Protein AF-A0A950V8P4-F1 (afdb_monomer)

pLDDT: mean 77.54, std 19.98, range [21.66, 96.75]

Foldseek 3Di:
DKKKKFWFPDPPPPPQDDDVVVVCVVVCVQVWDDDDDRGIIIRNRCPDVVVSVVVSCVPRPDDTLMAMDHVVQVVVCVVVVLVDPDDDDPQKDKDKFFWNDFDPDDDPDFDFVPPDDPGAWTFHDDDGGITITMGGNDPCNQVCQVPVLCPVDPNRGRTRDDPDDDPDDD

Nearest PDB structures (foldseek):
  3k65-assembly1_B  TM=2.950E-01  e=4.996E+00  Homo sapiens
  9fgr-assembly1_E  TM=1.888E-01  e=3.294E+00  Homo sapiens
  6gsk-assembly2_59  TM=2.252E-01  e=6.728E+00  Thermus thermophilus HB8

Mean predicted aligned error: 8.81 Å

Solvent-accessible surface area (backbone atoms only — not comparable to full-atom values): 9889 Å² total; per-residue (Å²): 120,36,38,34,37,40,38,39,65,37,61,46,95,86,38,67,71,72,62,61,68,58,54,24,60,78,40,46,90,26,50,38,42,68,55,78,80,53,45,36,34,42,22,56,46,45,80,55,63,68,61,45,54,52,52,52,55,71,71,43,97,57,97,62,56,64,27,70,50,52,46,65,57,56,52,50,48,60,75,65,41,88,78,63,88,68,82,69,57,95,53,48,43,77,42,56,41,41,29,49,42,76,56,90,71,78,75,79,67,64,43,50,40,55,74,69,91,82,41,30,38,33,41,60,49,72,54,92,43,39,35,33,30,40,32,39,79,48,85,68,28,58,56,48,59,69,44,58,42,59,73,83,39,65,86,78,47,43,47,56,51,49,95,73,51,73,82,73,79,127

Radius of gyration: 16.48 Å; Cα contacts (8 Å, |Δi|>4): 281; chains: 1; bounding box: 41×36×41 Å

Secondary structure (DSSP, 8-state):
-PEEEEEET-SBTTBS---HHHHHHHTGGG-EEEETTTTEEEES---SHHHHHHHHHHHSSS--EEEEEEHHHHHHHHHH-TT-SSPPPTTEEEEEEEBSS--SS---S-EEESSSTT-SEEEEEEETTEEEEEEE--TTHHHHHHHTTTSSS-TT--B---S-------

Sequence (170 aa):
MALIVFLRGINVGGHRTFRPSILARDLAVYDLVNVGAAGTLVVRAPGSRTKFLAELRRKLPFEAKIACCDGRDLIRLEMENPFGREPLQPDVVRFVSILARASQNKPSLPIAIPAGEKWFVRVIGSKDRLVFGVYRRHMRTIGYLGDSINSSVPRQQRAVGAPFFQLYRY

Structure (mmCIF, N/CA/C/O backbone):
data_AF-A0A950V8P4-F1
#
_entry.id   AF-A0A950V8P4-F1
#
loop_
_atom_site.group_PDB
_atom_site.id
_atom_site.type_symbol
_atom_site.label_atom_id
_atom_site.label_alt_id
_atom_site.label_comp_id
_atom_site.label_asym_id
_atom_site.label_entity_id
_atom_site.label_seq_id
_atom_site.pdbx_PDB_ins_code
_atom_site.Cartn_x
_atom_site.Cartn_y
_atom_site.Cartn_z
_atom_site.occupancy
_atom_site.B_iso_or_equiv
_atom_site.auth_seq_id
_atom_site.auth_comp_id
_atom_site.auth_asym_id
_atom_site.auth_atom_id
_atom_site.pdbx_PDB_model_num
ATOM 1 N N . MET A 1 1 ? 1.477 4.107 -17.332 1.00 83.25 1 MET A N 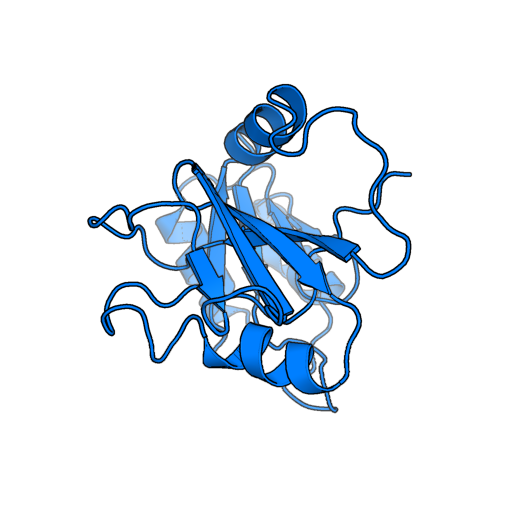1
ATOM 2 C CA . MET A 1 1 ? 0.730 4.360 -16.077 1.00 83.25 1 MET A CA 1
ATOM 3 C C . MET A 1 1 ? 1.647 4.005 -14.919 1.00 83.25 1 MET A C 1
ATOM 5 O O . MET A 1 1 ? 2.272 2.953 -14.997 1.00 83.25 1 MET A O 1
ATOM 9 N N . ALA A 1 2 ? 1.775 4.863 -13.905 1.00 94.06 2 ALA A N 1
ATOM 10 C CA . ALA A 1 2 ? 2.662 4.582 -12.776 1.00 94.06 2 ALA A CA 1
ATOM 11 C C . ALA A 1 2 ? 2.115 3.435 -11.910 1.00 94.06 2 ALA A C 1
ATOM 13 O O . ALA A 1 2 ? 0.912 3.381 -11.640 1.00 94.06 2 ALA A O 1
ATOM 14 N N . LEU A 1 3 ? 3.000 2.546 -11.461 1.00 95.50 3 LEU A N 1
ATOM 15 C CA . LEU A 1 3 ? 2.693 1.489 -10.499 1.00 95.50 3 LEU A CA 1
ATOM 16 C C . LEU A 1 3 ? 3.104 1.959 -9.103 1.00 95.50 3 LEU A C 1
ATOM 18 O O . LEU A 1 3 ? 4.234 2.402 -8.906 1.00 95.50 3 LEU A O 1
ATOM 22 N N . ILE A 1 4 ? 2.208 1.833 -8.130 1.00 93.94 4 ILE A N 1
ATOM 23 C CA . ILE A 1 4 ? 2.495 2.162 -6.733 1.00 93.94 4 ILE A CA 1
ATOM 24 C C . ILE A 1 4 ? 2.786 0.873 -5.986 1.00 93.94 4 ILE A C 1
ATOM 26 O O . ILE A 1 4 ? 2.003 -0.075 -6.053 1.00 93.94 4 ILE A O 1
ATOM 30 N N . VAL A 1 5 ? 3.912 0.829 -5.285 1.00 92.69 5 VAL A N 1
ATOM 31 C CA . VAL A 1 5 ? 4.403 -0.350 -4.577 1.00 92.69 5 VAL A CA 1
ATOM 32 C C . VAL A 1 5 ? 4.516 -0.044 -3.096 1.00 92.69 5 VAL A C 1
ATOM 34 O O . VAL A 1 5 ? 5.057 0.981 -2.693 1.00 92.69 5 VAL A O 1
ATOM 37 N N . PHE A 1 6 ? 4.047 -0.985 -2.291 1.00 89.38 6 PHE A N 1
ATOM 38 C CA . PHE A 1 6 ? 4.058 -0.903 -0.845 1.00 89.38 6 PHE A CA 1
ATOM 39 C C . PHE A 1 6 ? 4.788 -2.108 -0.268 1.00 89.38 6 PHE A C 1
ATOM 41 O O . PHE A 1 6 ? 4.426 -3.257 -0.543 1.00 89.38 6 PHE A O 1
ATOM 48 N N . LEU A 1 7 ? 5.807 -1.840 0.543 1.00 87.19 7 LEU A N 1
ATOM 49 C CA . LEU A 1 7 ? 6.567 -2.850 1.266 1.00 87.19 7 LEU A CA 1
ATOM 50 C C . LEU A 1 7 ? 6.143 -2.854 2.737 1.00 87.19 7 LEU A C 1
ATOM 52 O O . LEU A 1 7 ? 6.186 -1.829 3.411 1.00 87.19 7 LEU A O 1
ATOM 56 N N . ARG A 1 8 ? 5.734 -4.009 3.270 1.00 83.00 8 ARG A N 1
ATOM 57 C CA . ARG A 1 8 ? 5.281 -4.096 4.670 1.00 83.00 8 ARG A CA 1
ATOM 58 C C . ARG A 1 8 ? 6.410 -4.411 5.640 1.00 83.00 8 ARG A C 1
ATOM 60 O O . ARG A 1 8 ? 7.137 -5.389 5.466 1.00 83.00 8 ARG A O 1
ATOM 67 N N . GLY A 1 9 ? 6.411 -3.670 6.750 1.00 77.62 9 GLY A N 1
ATOM 68 C CA . GLY A 1 9 ? 7.260 -3.943 7.911 1.00 77.62 9 GLY A CA 1
ATOM 69 C C . GLY A 1 9 ? 8.729 -3.645 7.6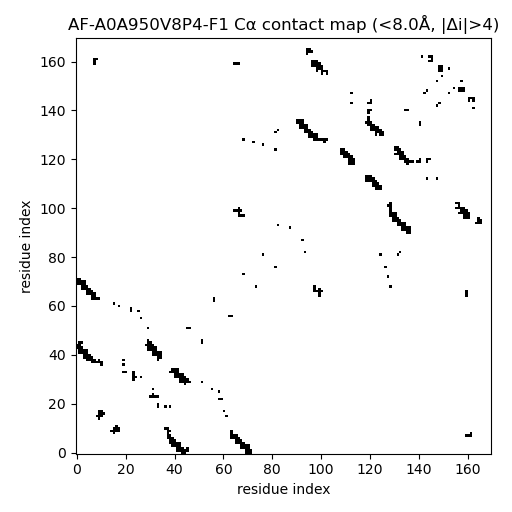38 1.00 77.62 9 GLY A C 1
ATOM 70 O O . GLY A 1 9 ? 9.592 -4.392 8.082 1.00 77.62 9 GLY A O 1
ATOM 71 N N . ILE A 1 10 ? 8.982 -2.601 6.856 1.00 81.50 10 ILE A N 1
ATOM 72 C CA . ILE A 1 10 ? 10.313 -2.108 6.521 1.00 81.50 10 ILE A CA 1
ATOM 73 C C . ILE A 1 10 ? 10.726 -1.046 7.533 1.00 81.50 10 ILE A C 1
ATOM 75 O O . ILE A 1 10 ? 9.908 -0.185 7.845 1.00 81.50 10 ILE A O 1
ATOM 79 N N . ASN A 1 11 ? 11.990 -1.059 7.972 1.00 81.75 11 ASN A N 1
ATOM 80 C CA . ASN A 1 11 ? 12.571 -0.013 8.826 1.00 81.75 11 ASN A CA 1
ATOM 81 C C . ASN A 1 11 ? 11.770 0.245 10.119 1.00 81.75 11 ASN A C 1
ATOM 83 O O . ASN A 1 11 ? 11.700 1.373 10.603 1.00 81.75 11 ASN A O 1
ATOM 87 N N . VAL A 1 12 ? 11.149 -0.797 10.680 1.00 77.38 12 VAL A N 1
ATOM 88 C CA . VAL A 1 12 ? 10.369 -0.719 11.924 1.00 77.38 12 VAL A CA 1
ATOM 89 C C . VAL A 1 12 ? 11.031 -1.555 13.012 1.00 77.38 12 VAL A C 1
ATOM 91 O O . VAL A 1 12 ? 11.467 -2.677 12.761 1.00 77.38 12 VAL A O 1
ATOM 94 N N . GLY A 1 13 ? 11.117 -1.005 14.226 1.00 74.19 13 GLY A N 1
ATOM 95 C CA . GLY A 1 13 ? 11.646 -1.717 15.396 1.00 74.19 13 GLY A CA 1
ATOM 96 C C . GLY A 1 13 ? 13.085 -2.227 15.244 1.00 74.19 13 GLY A C 1
ATOM 97 O O . GLY A 1 13 ? 13.421 -3.238 15.840 1.00 74.19 13 GLY A O 1
ATOM 98 N N . GLY A 1 14 ? 13.910 -1.592 14.402 1.00 78.50 14 GLY A N 1
ATOM 99 C CA . GLY A 1 14 ? 15.292 -2.022 14.137 1.00 78.50 14 GLY A CA 1
ATOM 100 C C . GLY A 1 14 ? 15.435 -3.242 13.215 1.00 78.50 14 GLY A C 1
ATOM 101 O O . GLY A 1 14 ? 16.553 -3.673 12.943 1.00 78.50 14 GLY A O 1
ATOM 102 N N . HIS A 1 15 ? 14.330 -3.785 12.697 1.00 77.25 15 HIS A N 1
ATOM 103 C CA . HIS A 1 15 ? 14.331 -4.952 11.817 1.00 77.25 15 HIS A CA 1
ATOM 104 C C . HIS A 1 15 ? 14.090 -4.576 10.353 1.00 77.25 15 HIS A C 1
ATOM 106 O O . HIS A 1 15 ? 13.474 -3.554 10.042 1.00 77.25 15 HIS A O 1
ATOM 112 N N . ARG A 1 16 ? 14.527 -5.465 9.443 1.00 81.56 16 ARG A N 1
ATOM 113 C CA . ARG A 1 16 ? 14.333 -5.325 7.984 1.00 81.56 16 ARG A CA 1
ATOM 114 C C . ARG A 1 16 ? 14.771 -3.946 7.493 1.00 81.56 16 ARG A C 1
ATOM 116 O O . ARG A 1 16 ? 14.072 -3.273 6.731 1.00 81.56 16 ARG A O 1
ATOM 123 N N . THR A 1 17 ? 15.931 -3.537 7.994 1.00 84.44 17 THR A N 1
ATOM 124 C CA . THR A 1 17 ? 16.524 -2.241 7.713 1.00 84.44 17 THR A CA 1
ATOM 125 C C . THR A 1 17 ? 17.120 -2.261 6.315 1.00 84.44 17 THR A C 1
ATOM 127 O O . THR A 1 17 ? 18.012 -3.055 6.026 1.00 84.44 17 THR A O 1
ATOM 130 N N . PHE A 1 18 ? 16.639 -1.388 5.436 1.00 86.19 18 PHE A N 1
ATOM 131 C CA . PHE A 1 18 ? 17.292 -1.115 4.159 1.00 86.19 18 PHE A CA 1
ATOM 132 C C . PHE A 1 18 ? 17.099 0.345 3.763 1.00 86.19 18 PHE A C 1
ATOM 134 O O . PHE A 1 18 ? 16.196 1.022 4.253 1.00 86.19 18 PHE A O 1
ATOM 141 N N . ARG A 1 19 ? 17.952 0.836 2.861 1.00 87.56 19 ARG A N 1
ATOM 142 C CA . ARG A 1 19 ? 17.893 2.211 2.354 1.00 87.56 19 ARG A CA 1
ATOM 143 C C . ARG A 1 19 ? 17.098 2.257 1.044 1.00 87.56 19 ARG A C 1
ATOM 145 O O . ARG A 1 19 ? 17.637 1.838 0.016 1.00 87.56 19 ARG A O 1
ATOM 152 N N . PRO A 1 20 ? 15.867 2.804 1.025 1.00 86.44 20 PRO A N 1
ATOM 153 C CA . PRO A 1 20 ? 15.057 2.848 -0.192 1.00 86.44 20 PRO A CA 1
ATOM 154 C C . PRO A 1 20 ? 15.682 3.666 -1.325 1.00 86.44 20 PRO A C 1
ATOM 156 O O . PRO A 1 20 ? 15.455 3.370 -2.491 1.00 86.44 20 PRO A O 1
ATOM 159 N N . SER A 1 21 ? 16.514 4.658 -0.998 1.00 86.38 21 SER A N 1
ATOM 160 C CA . SER A 1 21 ? 17.244 5.458 -1.985 1.00 86.38 21 SER A CA 1
ATOM 161 C C . SER A 1 21 ? 18.277 4.648 -2.775 1.00 86.38 21 SER A C 1
ATOM 163 O O . SER A 1 21 ? 18.448 4.884 -3.969 1.00 86.38 21 SER A O 1
ATOM 165 N N . ILE A 1 22 ? 18.934 3.667 -2.144 1.00 90.38 22 ILE A N 1
ATOM 166 C CA . ILE A 1 22 ? 19.854 2.753 -2.838 1.00 90.38 22 ILE A CA 1
ATOM 167 C C . ILE A 1 22 ? 19.055 1.851 -3.781 1.00 90.38 22 ILE A C 1
ATOM 169 O O . ILE A 1 22 ? 19.410 1.729 -4.947 1.00 90.38 22 ILE A O 1
ATOM 173 N N . LEU A 1 23 ? 17.928 1.302 -3.315 1.00 91.38 23 LEU A N 1
ATOM 174 C CA . LEU A 1 23 ? 17.038 0.495 -4.155 1.00 91.38 23 LEU A CA 1
ATOM 175 C C . LEU A 1 23 ? 16.522 1.279 -5.374 1.00 91.38 23 LEU A C 1
ATOM 177 O O . LEU A 1 23 ? 16.477 0.736 -6.474 1.00 91.38 23 LEU A O 1
ATOM 181 N N . ALA A 1 24 ? 16.155 2.550 -5.188 1.00 91.38 24 ALA A N 1
ATOM 182 C CA . ALA A 1 24 ? 15.717 3.427 -6.272 1.00 91.38 24 ALA A CA 1
ATOM 183 C C . ALA A 1 24 ? 16.806 3.632 -7.331 1.00 91.38 24 ALA A C 1
ATOM 185 O O . ALA A 1 24 ? 16.522 3.546 -8.523 1.00 91.38 24 ALA A O 1
ATOM 186 N N . ARG A 1 25 ? 18.061 3.826 -6.904 1.00 92.19 25 ARG A N 1
ATOM 187 C CA . ARG A 1 25 ? 19.214 3.920 -7.810 1.00 92.19 25 ARG A CA 1
ATOM 188 C C . ARG A 1 25 ? 19.453 2.612 -8.564 1.00 92.19 25 ARG A C 1
ATOM 190 O O . ARG A 1 25 ? 19.624 2.628 -9.777 1.00 92.19 25 ARG A O 1
ATOM 197 N N . ASP A 1 26 ? 19.413 1.486 -7.861 1.00 93.44 26 ASP A N 1
ATOM 198 C CA . ASP A 1 26 ? 19.614 0.151 -8.433 1.00 93.44 26 ASP A CA 1
ATOM 199 C C . ASP A 1 26 ? 18.543 -0.243 -9.460 1.00 93.44 26 ASP A C 1
ATOM 201 O O . ASP A 1 26 ? 18.781 -1.106 -10.305 1.00 93.44 26 ASP A O 1
ATOM 205 N N . LEU A 1 27 ? 17.362 0.373 -9.376 1.00 94.75 27 LEU A N 1
ATOM 206 C CA . LEU A 1 27 ? 16.215 0.146 -10.253 1.00 94.75 27 LEU A CA 1
ATOM 207 C C . LEU A 1 27 ? 15.891 1.384 -11.104 1.00 94.75 27 LEU A C 1
ATOM 209 O O . LEU A 1 27 ? 14.753 1.540 -11.548 1.00 94.75 27 LEU A O 1
ATOM 213 N N . ALA A 1 28 ? 16.881 2.247 -11.367 1.00 93.56 28 ALA A N 1
ATOM 214 C CA . ALA A 1 28 ? 16.696 3.508 -12.091 1.00 93.56 28 ALA A CA 1
ATOM 215 C C . ALA A 1 28 ? 16.073 3.334 -13.489 1.00 93.56 28 ALA A C 1
ATOM 217 O O . ALA A 1 28 ? 15.354 4.215 -13.948 1.00 93.56 28 ALA A O 1
ATOM 218 N N . VAL A 1 29 ? 16.270 2.177 -14.134 1.00 96.00 29 VAL A N 1
ATOM 219 C CA . VAL A 1 29 ? 15.644 1.836 -15.427 1.00 96.00 29 VAL A CA 1
ATOM 220 C C . VAL A 1 29 ? 14.109 1.870 -15.390 1.00 96.00 29 VAL A C 1
ATOM 222 O O . VAL A 1 29 ? 13.476 2.100 -16.415 1.00 96.00 29 VAL A O 1
ATOM 225 N N . TYR A 1 30 ? 13.502 1.675 -14.215 1.00 96.62 30 TYR A N 1
ATOM 226 C CA . TYR A 1 30 ? 12.050 1.740 -14.023 1.00 96.62 30 TYR A CA 1
ATOM 227 C C . TYR A 1 30 ? 11.551 3.124 -13.600 1.00 96.62 30 TYR A C 1
ATOM 229 O O . TYR A 1 30 ? 10.355 3.289 -13.335 1.00 96.62 30 TYR A O 1
ATOM 237 N N . ASP A 1 31 ? 12.458 4.099 -13.503 1.00 95.75 31 ASP A N 1
ATOM 238 C CA . ASP A 1 31 ? 12.178 5.442 -13.008 1.00 95.75 31 ASP A CA 1
ATOM 239 C C . ASP A 1 31 ? 11.448 5.399 -11.649 1.00 95.75 31 ASP A C 1
ATOM 241 O O . ASP A 1 31 ? 10.297 5.826 -11.484 1.00 95.75 31 ASP A O 1
ATOM 245 N N . LEU A 1 32 ? 12.110 4.735 -10.694 1.00 94.12 32 LEU A N 1
ATOM 246 C CA . LEU A 1 32 ? 11.593 4.441 -9.365 1.00 94.12 32 LEU A CA 1
ATOM 247 C C . LEU A 1 32 ? 11.862 5.604 -8.403 1.00 94.12 32 LEU A C 1
ATOM 249 O O . LEU A 1 32 ? 13.004 5.997 -8.181 1.00 94.12 32 LEU A O 1
ATOM 253 N N . VAL A 1 33 ? 10.806 6.092 -7.758 1.00 91.75 33 VAL A N 1
ATOM 254 C CA . VAL A 1 33 ? 10.849 7.170 -6.767 1.00 91.75 33 VAL A CA 1
ATOM 255 C C . VAL A 1 33 ? 10.400 6.630 -5.415 1.00 91.75 33 VAL A C 1
ATOM 257 O O . VAL A 1 33 ? 9.327 6.044 -5.297 1.00 91.75 33 VAL A O 1
ATOM 260 N N . ASN A 1 34 ? 11.202 6.838 -4.374 1.00 87.88 34 ASN A N 1
ATOM 261 C CA . ASN A 1 34 ? 10.811 6.508 -3.006 1.00 87.88 34 ASN A CA 1
ATOM 262 C C . ASN A 1 34 ? 10.054 7.674 -2.354 1.00 87.88 34 ASN A C 1
ATOM 264 O O . ASN A 1 34 ? 10.535 8.805 -2.365 1.00 87.88 34 ASN A O 1
ATOM 268 N N . VAL A 1 35 ? 8.914 7.381 -1.729 1.00 84.19 35 VAL A N 1
ATOM 269 C CA . VAL A 1 35 ? 8.072 8.355 -1.026 1.00 84.19 35 VAL A CA 1
ATOM 270 C C . VAL A 1 35 ? 8.076 8.026 0.469 1.00 84.19 35 VAL A C 1
ATOM 272 O O . VAL A 1 35 ? 7.379 7.128 0.942 1.00 84.19 35 VAL A O 1
ATOM 275 N N . GLY A 1 36 ? 8.891 8.761 1.226 1.00 74.19 36 GLY A N 1
ATOM 276 C CA . GLY A 1 36 ? 9.004 8.622 2.681 1.00 74.19 36 GLY A CA 1
ATOM 277 C C . GLY A 1 36 ? 9.904 7.470 3.150 1.00 74.19 36 GLY A C 1
ATOM 278 O O . GLY A 1 36 ? 10.713 6.931 2.400 1.00 74.19 36 GLY A O 1
ATOM 279 N N . ALA A 1 37 ? 9.797 7.111 4.431 1.00 66.25 37 ALA A N 1
ATOM 280 C CA . ALA A 1 37 ? 10.702 6.150 5.080 1.00 66.25 37 ALA A CA 1
ATOM 281 C C . ALA A 1 37 ? 10.188 4.694 5.095 1.00 66.25 37 ALA A C 1
ATOM 283 O O . ALA A 1 37 ? 10.970 3.763 5.297 1.00 66.25 37 ALA A O 1
ATOM 284 N N . ALA A 1 38 ? 8.883 4.495 4.877 1.00 66.12 38 ALA A N 1
ATOM 285 C CA . ALA A 1 38 ? 8.174 3.241 5.156 1.00 66.12 38 ALA A CA 1
ATOM 286 C C . ALA A 1 38 ? 8.067 2.274 3.958 1.00 66.12 38 ALA A C 1
ATOM 288 O O . ALA A 1 38 ? 7.318 1.302 4.019 1.00 66.12 38 ALA A O 1
ATOM 289 N N . GLY A 1 39 ? 8.811 2.514 2.872 1.00 79.56 39 GLY A N 1
ATOM 290 C CA . GLY A 1 39 ? 8.837 1.614 1.713 1.00 79.56 39 GLY A CA 1
ATOM 291 C C . GLY A 1 39 ? 7.667 1.794 0.738 1.00 79.56 39 GLY A C 1
ATOM 292 O O . GLY A 1 39 ? 7.172 0.805 0.192 1.00 79.56 39 GLY A O 1
ATOM 293 N N . THR A 1 40 ? 7.237 3.039 0.515 1.00 88.44 40 THR A N 1
ATOM 294 C CA . THR A 1 40 ? 6.329 3.416 -0.581 1.00 88.44 40 THR A CA 1
ATOM 295 C C . THR A 1 40 ? 7.146 3.786 -1.806 1.00 88.44 40 THR A C 1
ATOM 297 O O . THR A 1 40 ? 7.963 4.702 -1.740 1.00 88.44 40 THR A O 1
ATOM 300 N N . LEU A 1 41 ? 6.912 3.124 -2.934 1.00 91.81 41 LEU A N 1
ATOM 301 C CA . LEU A 1 41 ? 7.631 3.393 -4.175 1.00 91.81 41 LEU A CA 1
ATOM 302 C C . LEU A 1 41 ? 6.640 3.740 -5.286 1.00 91.81 41 LEU A C 1
ATOM 304 O O . LEU A 1 41 ? 5.628 3.061 -5.463 1.00 91.81 41 LEU A O 1
ATOM 308 N N . VAL A 1 42 ? 6.953 4.777 -6.053 1.00 94.25 42 VAL A N 1
ATOM 309 C CA . VAL A 1 42 ? 6.265 5.138 -7.292 1.00 94.25 42 VAL A CA 1
ATOM 310 C C . VAL A 1 42 ? 7.152 4.707 -8.448 1.00 94.25 42 VAL A C 1
ATOM 312 O O . VAL A 1 42 ? 8.287 5.154 -8.559 1.00 94.25 42 VAL A O 1
ATOM 315 N N . VAL A 1 43 ? 6.646 3.834 -9.308 1.00 96.75 43 VAL A N 1
ATOM 316 C CA . VAL A 1 43 ? 7.379 3.297 -10.458 1.00 96.75 43 VAL A CA 1
ATOM 317 C C . VAL A 1 43 ? 6.767 3.894 -11.714 1.00 96.75 43 VAL A C 1
ATOM 319 O O . VAL A 1 43 ? 5.659 3.513 -12.102 1.00 96.75 43 VAL A O 1
ATOM 322 N N . ARG A 1 44 ? 7.441 4.874 -12.323 1.00 96.12 44 ARG A N 1
ATOM 323 C CA . ARG A 1 44 ? 6.867 5.648 -13.437 1.00 96.12 44 ARG A CA 1
ATOM 324 C C . ARG A 1 44 ? 6.963 4.916 -14.777 1.00 96.12 44 ARG A C 1
ATOM 326 O O . ARG A 1 44 ? 6.052 5.049 -15.595 1.00 96.12 44 ARG A O 1
ATOM 333 N N . ALA A 1 45 ? 7.977 4.067 -14.951 1.00 95.25 45 ALA A N 1
ATOM 334 C CA . ALA A 1 45 ? 8.189 3.249 -16.144 1.00 95.25 45 ALA A CA 1
ATOM 335 C C . ALA A 1 45 ? 8.240 1.740 -15.806 1.00 95.25 45 ALA A C 1
ATOM 337 O O . ALA A 1 45 ? 9.272 1.099 -15.981 1.00 95.25 45 ALA A O 1
ATOM 338 N N . PRO A 1 46 ? 7.139 1.123 -15.325 1.00 92.81 46 PRO A N 1
ATOM 339 C CA . PRO A 1 46 ? 7.174 -0.251 -14.812 1.00 92.81 46 PRO A CA 1
ATOM 340 C C . PRO A 1 46 ? 7.386 -1.325 -15.892 1.00 92.81 46 PRO A C 1
ATOM 342 O O . PRO A 1 46 ? 7.717 -2.462 -15.557 1.00 92.81 46 PRO A O 1
ATOM 345 N N . GLY A 1 47 ? 7.161 -1.003 -17.173 1.00 93.44 47 GLY A N 1
ATOM 346 C CA . GLY A 1 47 ? 7.162 -1.984 -18.259 1.00 93.44 47 GLY A CA 1
ATOM 347 C C . GLY A 1 47 ? 6.253 -3.176 -17.936 1.00 93.44 47 GLY A C 1
ATOM 348 O O . GLY A 1 47 ? 5.089 -3.010 -17.568 1.00 93.44 47 GLY A O 1
ATOM 349 N N . SER A 1 48 ? 6.798 -4.392 -18.025 1.00 94.19 48 SER A N 1
ATOM 350 C CA . SER A 1 48 ? 6.106 -5.595 -17.551 1.00 94.19 48 SER A CA 1
ATOM 351 C C . SER A 1 48 ? 6.106 -5.662 -16.023 1.00 94.19 48 SER A C 1
ATOM 353 O O . SER A 1 48 ? 7.151 -5.842 -15.394 1.00 94.19 48 SER A O 1
ATOM 355 N N . ARG A 1 49 ? 4.909 -5.626 -15.422 1.00 92.44 49 ARG A N 1
ATOM 356 C CA . ARG A 1 49 ? 4.714 -5.741 -13.967 1.00 92.44 49 ARG A CA 1
ATOM 357 C C . ARG A 1 49 ? 5.369 -6.994 -13.384 1.00 92.44 49 ARG A C 1
ATOM 359 O O . ARG A 1 49 ? 5.954 -6.929 -12.308 1.00 92.44 49 ARG A O 1
ATOM 366 N N . THR A 1 50 ? 5.292 -8.127 -14.077 1.00 94.00 50 THR A N 1
ATOM 367 C CA . THR A 1 50 ? 5.896 -9.386 -13.616 1.00 94.00 50 THR A CA 1
ATOM 368 C C . THR A 1 50 ? 7.418 -9.299 -13.595 1.00 94.00 50 THR A C 1
ATOM 370 O O . THR A 1 50 ? 8.027 -9.675 -12.594 1.00 94.00 50 THR A O 1
ATOM 373 N N . LYS A 1 51 ? 8.024 -8.748 -14.657 1.00 95.94 51 LYS A N 1
ATOM 374 C CA . LYS A 1 51 ? 9.478 -8.558 -14.747 1.00 95.94 51 LYS A CA 1
ATOM 375 C C . LYS A 1 51 ? 9.974 -7.616 -13.652 1.00 95.94 51 LYS A C 1
ATOM 377 O O . LYS A 1 51 ? 10.859 -7.986 -12.885 1.00 95.94 51 LYS A O 1
ATOM 382 N N . PHE A 1 52 ? 9.330 -6.457 -13.514 1.00 96.06 52 PHE A N 1
ATOM 383 C CA . PHE A 1 52 ? 9.653 -5.496 -12.466 1.00 96.06 52 PHE A CA 1
ATOM 384 C C . PHE A 1 52 ? 9.563 -6.125 -11.067 1.00 96.06 52 PHE A C 1
ATOM 386 O O . PHE A 1 52 ? 10.490 -6.009 -10.271 1.00 96.06 52 PHE A O 1
ATOM 393 N N . LEU A 1 53 ? 8.475 -6.842 -10.758 1.00 94.38 53 LEU A N 1
ATOM 394 C CA . LEU A 1 53 ? 8.307 -7.469 -9.445 1.00 94.38 53 LEU A CA 1
ATOM 395 C C . LEU A 1 53 ? 9.316 -8.591 -9.174 1.00 94.38 53 LEU A C 1
ATOM 397 O O . LEU A 1 53 ? 9.627 -8.848 -8.010 1.00 94.38 53 LEU A O 1
ATOM 401 N N . ALA A 1 54 ? 9.809 -9.281 -10.203 1.00 95.44 54 ALA A N 1
ATOM 402 C CA . ALA A 1 54 ? 10.884 -10.257 -10.052 1.00 95.44 54 ALA A CA 1
ATOM 403 C C . ALA A 1 54 ? 12.214 -9.562 -9.715 1.00 95.44 54 ALA A C 1
ATOM 405 O O . ALA A 1 54 ? 12.888 -9.948 -8.759 1.00 95.44 54 ALA A O 1
ATOM 406 N N . GLU A 1 55 ? 12.555 -8.491 -10.435 1.00 96.31 55 GLU A N 1
ATOM 407 C CA . GLU A 1 55 ? 13.776 -7.720 -10.187 1.00 96.31 55 GLU A CA 1
ATOM 408 C C . GLU A 1 55 ? 13.758 -7.011 -8.831 1.00 96.31 55 GLU A C 1
ATOM 410 O O . GLU A 1 55 ? 14.744 -7.083 -8.097 1.00 96.31 55 GLU A O 1
ATOM 415 N N . LEU A 1 56 ? 12.623 -6.417 -8.449 1.00 95.06 56 LEU A N 1
ATOM 416 C CA . LEU A 1 56 ? 12.428 -5.818 -7.131 1.00 95.06 56 LEU A CA 1
ATOM 417 C C . LEU A 1 56 ? 12.695 -6.835 -6.017 1.00 95.06 56 LEU A C 1
ATOM 419 O O . LEU A 1 56 ? 13.457 -6.548 -5.100 1.00 95.06 56 LEU A O 1
ATOM 423 N N . ARG A 1 57 ? 12.112 -8.038 -6.103 1.00 94.25 57 ARG A N 1
ATOM 424 C CA . ARG A 1 57 ? 12.331 -9.091 -5.097 1.00 94.25 57 ARG A CA 1
ATOM 425 C C . ARG A 1 57 ? 13.792 -9.510 -5.004 1.00 94.25 57 ARG A C 1
ATOM 427 O O . ARG A 1 57 ? 14.284 -9.680 -3.899 1.00 94.25 57 ARG A O 1
ATOM 434 N N . ARG A 1 58 ? 14.483 -9.635 -6.140 1.00 94.69 58 ARG A N 1
ATOM 435 C CA . ARG A 1 58 ? 15.909 -9.990 -6.183 1.00 94.69 58 ARG A CA 1
ATOM 436 C C . ARG A 1 58 ? 16.803 -8.919 -5.551 1.00 94.69 58 ARG A C 1
ATOM 438 O O . ARG A 1 58 ? 17.860 -9.244 -5.026 1.00 94.69 58 ARG A O 1
ATOM 445 N N . LYS A 1 59 ? 16.404 -7.647 -5.637 1.00 93.56 59 LYS A N 1
ATOM 446 C CA . LYS A 1 59 ? 17.153 -6.507 -5.089 1.00 93.56 59 LYS A CA 1
ATOM 447 C C . LYS A 1 59 ? 16.874 -6.233 -3.612 1.00 93.56 59 LYS A C 1
ATOM 449 O O . LYS A 1 59 ? 17.652 -5.526 -2.977 1.00 93.56 59 LYS A O 1
ATOM 454 N N . LEU A 1 60 ? 15.783 -6.760 -3.059 1.00 91.69 60 LEU A N 1
ATOM 455 C CA . LEU A 1 60 ? 15.502 -6.624 -1.634 1.00 91.69 60 LEU A CA 1
ATOM 456 C C . LEU A 1 60 ? 16.428 -7.548 -0.824 1.00 91.69 60 LEU A C 1
ATOM 458 O O . LEU A 1 60 ? 16.532 -8.730 -1.143 1.00 91.69 60 LEU A O 1
ATOM 462 N N . PRO A 1 61 ? 17.058 -7.055 0.257 1.00 89.75 61 PRO A N 1
ATOM 463 C CA . PRO A 1 61 ? 17.988 -7.853 1.063 1.00 89.75 61 PRO A CA 1
ATOM 464 C C . PRO A 1 61 ? 17.288 -8.876 1.975 1.00 89.75 61 PRO A C 1
ATOM 466 O O . PRO A 1 61 ? 17.937 -9.572 2.749 1.00 89.75 61 PRO A O 1
ATOM 469 N N . PHE A 1 62 ? 15.959 -8.950 1.929 1.00 89.25 62 PHE A N 1
ATOM 470 C CA . PHE A 1 62 ? 15.139 -9.873 2.703 1.00 89.25 62 PHE A CA 1
ATOM 471 C C . PHE A 1 62 ? 13.794 -10.083 2.009 1.00 89.25 62 PHE A C 1
ATOM 473 O O . PHE A 1 62 ? 13.355 -9.279 1.180 1.00 89.25 62 PHE A O 1
ATOM 480 N N . GLU A 1 63 ? 13.082 -11.133 2.410 1.00 86.94 63 GLU A N 1
ATOM 481 C CA . GLU A 1 63 ? 11.717 -11.350 1.952 1.00 86.94 63 GLU A CA 1
ATOM 482 C C . GLU A 1 63 ? 10.770 -10.290 2.542 1.00 86.94 63 GLU A C 1
ATOM 484 O O . GLU A 1 63 ? 10.591 -10.170 3.759 1.00 86.94 63 GLU A O 1
ATOM 489 N N . ALA A 1 64 ? 10.136 -9.515 1.663 1.00 84.75 64 ALA A N 1
ATOM 490 C CA . ALA A 1 64 ? 9.139 -8.521 2.029 1.00 84.75 64 ALA A CA 1
ATOM 491 C C . ALA A 1 64 ? 7.773 -8.887 1.448 1.00 84.75 64 ALA A C 1
ATOM 493 O O . ALA A 1 64 ? 7.652 -9.345 0.310 1.00 84.75 64 ALA A O 1
ATOM 494 N N . LYS A 1 65 ? 6.709 -8.604 2.206 1.00 85.88 65 LYS A N 1
ATOM 495 C CA . LYS A 1 65 ? 5.358 -8.616 1.640 1.00 85.88 65 LYS A CA 1
ATOM 496 C C . LYS A 1 65 ? 5.189 -7.361 0.790 1.00 85.88 65 LYS A C 1
ATOM 498 O O . LYS A 1 65 ? 5.309 -6.253 1.310 1.00 85.88 65 LYS A O 1
ATOM 503 N N . ILE A 1 66 ? 4.889 -7.571 -0.489 1.00 87.62 66 ILE A N 1
ATOM 504 C CA . ILE A 1 66 ? 4.725 -6.520 -1.494 1.00 87.62 66 ILE A CA 1
ATOM 505 C C . ILE A 1 66 ? 3.254 -6.452 -1.900 1.00 87.62 66 ILE A C 1
ATOM 507 O O . ILE A 1 66 ? 2.661 -7.470 -2.265 1.00 87.62 66 ILE A O 1
ATOM 511 N N . ALA A 1 67 ? 2.678 -5.256 -1.862 1.00 88.62 67 ALA A N 1
ATOM 512 C CA . ALA A 1 67 ? 1.383 -4.956 -2.459 1.00 88.62 67 ALA A CA 1
ATOM 513 C C . ALA A 1 67 ? 1.549 -3.872 -3.528 1.00 88.62 67 ALA A C 1
ATOM 515 O O . ALA A 1 67 ? 2.450 -3.040 -3.429 1.00 88.62 67 ALA A O 1
ATOM 516 N N . CYS A 1 68 ? 0.713 -3.894 -4.569 1.00 89.75 68 CYS A N 1
ATOM 517 C CA . CYS A 1 68 ? 0.751 -2.855 -5.597 1.00 89.75 68 CYS A CA 1
ATOM 518 C C . CYS A 1 68 ? -0.631 -2.570 -6.184 1.00 89.75 68 CYS A C 1
ATOM 520 O O . CYS A 1 68 ? -1.423 -3.500 -6.386 1.00 89.75 68 CYS A O 1
ATOM 522 N N . CYS A 1 69 ? -0.862 -1.310 -6.533 1.00 89.94 69 CYS A N 1
ATOM 523 C CA . CYS A 1 69 ? -2.013 -0.822 -7.293 1.00 89.94 69 CYS A CA 1
ATOM 524 C C . CYS A 1 69 ? -1.543 0.124 -8.401 1.00 89.94 69 CYS A C 1
ATOM 526 O O . CYS A 1 69 ? -0.396 0.583 -8.389 1.00 89.94 69 CYS A O 1
ATOM 528 N N . ASP A 1 70 ? -2.418 0.402 -9.362 1.00 92.62 70 ASP A N 1
ATOM 529 C CA . ASP A 1 70 ? -2.132 1.424 -10.358 1.00 92.62 70 ASP A CA 1
ATOM 530 C C . ASP A 1 70 ? -2.332 2.810 -9.734 1.00 92.62 70 ASP A C 1
ATOM 532 O O . ASP A 1 70 ? -3.269 3.032 -8.966 1.00 92.62 70 ASP A O 1
ATOM 536 N N . GLY A 1 71 ? -1.472 3.775 -10.075 1.00 92.31 71 GLY A N 1
ATOM 537 C CA . GLY A 1 71 ? -1.587 5.144 -9.554 1.00 92.31 71 GLY A CA 1
ATOM 538 C C . GLY A 1 71 ? -2.945 5.782 -9.865 1.00 92.31 71 GLY A C 1
ATOM 539 O O . GLY A 1 71 ? -3.471 6.553 -9.065 1.00 92.31 71 GLY A O 1
ATOM 540 N N . ARG A 1 72 ? -3.567 5.377 -10.979 1.00 92.56 72 ARG A N 1
ATOM 541 C CA . ARG A 1 72 ? -4.925 5.788 -11.351 1.00 92.56 72 ARG A CA 1
ATOM 542 C C . ARG A 1 72 ? -5.976 5.397 -10.307 1.00 92.56 72 ARG A C 1
ATOM 544 O O . ARG A 1 72 ? -6.947 6.125 -10.147 1.00 92.56 72 ARG A O 1
ATOM 551 N N . ASP A 1 73 ? -5.795 4.273 -9.612 1.00 91.25 73 ASP A N 1
ATOM 552 C CA . ASP A 1 73 ? -6.769 3.775 -8.640 1.00 91.25 73 ASP A CA 1
ATOM 553 C C . ASP A 1 73 ? -6.742 4.654 -7.382 1.00 91.25 73 ASP A C 1
ATOM 555 O O . ASP A 1 73 ? -7.793 4.967 -6.828 1.00 91.25 73 ASP A O 1
ATOM 559 N N . LEU A 1 74 ? -5.551 5.127 -6.980 1.00 89.50 74 LEU A N 1
ATOM 560 C CA . LEU A 1 74 ? -5.399 6.111 -5.901 1.00 89.50 74 LEU A CA 1
ATOM 561 C C . LEU A 1 74 ? -5.970 7.475 -6.286 1.00 89.50 74 LEU A C 1
ATOM 563 O O . LEU A 1 74 ? -6.708 8.058 -5.500 1.00 89.50 74 LEU A O 1
ATOM 567 N N . ILE A 1 75 ? -5.667 7.963 -7.494 1.00 92.00 75 ILE A N 1
ATOM 568 C CA . ILE A 1 75 ? -6.205 9.240 -7.988 1.00 92.00 75 ILE A CA 1
ATOM 569 C C . ILE A 1 75 ? -7.732 9.180 -8.014 1.00 92.00 75 ILE A C 1
ATOM 571 O O . ILE A 1 75 ? -8.399 10.076 -7.509 1.00 92.00 75 ILE A O 1
ATOM 575 N N . ARG A 1 76 ? -8.298 8.097 -8.551 1.00 92.75 76 ARG A N 1
ATOM 576 C CA . ARG A 1 76 ? -9.745 7.894 -8.586 1.00 92.75 76 ARG A CA 1
ATOM 577 C C . ARG A 1 76 ? -10.348 7.851 -7.183 1.00 92.75 76 ARG A C 1
ATOM 579 O O . ARG A 1 76 ? -11.393 8.456 -6.973 1.00 92.75 76 ARG A O 1
ATOM 586 N N . LEU A 1 77 ? -9.707 7.155 -6.243 1.00 90.50 77 LEU A N 1
ATOM 587 C CA . LEU A 1 77 ? -10.177 7.095 -4.862 1.00 90.50 77 LEU A CA 1
ATOM 588 C C . LEU A 1 77 ? -10.178 8.483 -4.205 1.00 90.50 77 LEU A C 1
ATOM 590 O O . LEU A 1 77 ? -11.157 8.830 -3.557 1.00 90.50 77 LEU A O 1
ATOM 594 N N . GLU A 1 78 ? -9.126 9.284 -4.396 1.00 89.75 78 GLU A N 1
ATOM 595 C CA . GLU A 1 78 ? -9.073 10.657 -3.869 1.00 89.75 78 GLU A CA 1
ATOM 596 C C . GLU A 1 78 ? -10.180 11.528 -4.477 1.00 89.75 78 GLU A C 1
ATOM 598 O O . GLU A 1 78 ? -10.898 12.210 -3.749 1.00 89.75 78 GLU A O 1
ATOM 603 N N . MET A 1 79 ? -10.377 11.448 -5.797 1.00 91.00 79 MET A N 1
ATOM 604 C CA . MET A 1 79 ? -11.416 12.206 -6.506 1.00 91.00 79 MET A CA 1
ATOM 605 C C . MET A 1 79 ? -12.834 11.844 -6.052 1.00 91.00 79 MET A C 1
ATOM 607 O O . MET A 1 79 ? -13.693 12.717 -5.958 1.00 91.00 79 MET A O 1
ATOM 611 N N . GLU A 1 80 ? -13.089 10.568 -5.762 1.00 92.25 80 GLU A N 1
ATOM 612 C CA . GLU A 1 80 ? -14.380 10.103 -5.242 1.00 92.25 80 GLU A CA 1
ATOM 613 C C . GLU A 1 80 ? -14.623 10.528 -3.789 1.00 92.25 80 GLU A C 1
ATOM 615 O O . GLU A 1 80 ? -15.764 10.504 -3.334 1.00 92.25 80 GLU A O 1
ATOM 620 N N . ASN A 1 81 ? -13.570 10.939 -3.072 1.00 89.50 81 ASN A N 1
ATOM 621 C CA . ASN A 1 81 ? -13.609 11.398 -1.688 1.00 89.50 81 ASN A CA 1
ATOM 622 C C . ASN A 1 81 ? -14.474 10.490 -0.781 1.00 89.50 81 ASN A C 1
ATOM 624 O O . ASN A 1 81 ? -15.491 10.932 -0.232 1.00 89.50 81 ASN A O 1
ATOM 628 N N . PRO A 1 82 ? -14.078 9.218 -0.579 1.00 88.25 82 PRO A N 1
ATOM 629 C CA . PRO A 1 82 ? -14.898 8.206 0.093 1.00 88.25 82 PRO A CA 1
ATOM 630 C C . PRO A 1 82 ? -15.245 8.527 1.551 1.00 88.25 82 PRO A C 1
ATOM 632 O O . PRO A 1 82 ? -16.098 7.874 2.145 1.00 88.25 82 PRO A O 1
ATOM 635 N N . PHE A 1 83 ? -14.559 9.496 2.152 1.00 87.12 83 PHE A N 1
ATOM 636 C CA . PHE A 1 83 ? -14.780 9.910 3.532 1.00 87.12 83 PHE A CA 1
ATOM 637 C C . PHE A 1 83 ? -15.715 11.113 3.669 1.00 87.12 83 PHE A C 1
ATOM 639 O O . PHE A 1 83 ? -15.938 11.580 4.786 1.00 87.12 83 PHE A O 1
ATOM 646 N N . GLY A 1 84 ? -16.224 11.640 2.555 1.00 86.75 84 GLY A N 1
ATOM 647 C CA . GLY A 1 84 ? -17.063 12.828 2.552 1.00 86.75 84 GLY A CA 1
ATOM 648 C C . GLY A 1 84 ? -16.320 14.095 2.990 1.00 86.75 84 GLY A C 1
ATOM 649 O O . GLY A 1 84 ? -15.092 14.142 3.117 1.00 86.75 84 GLY A O 1
ATOM 650 N N . ARG A 1 85 ? -17.083 15.175 3.164 1.00 83.69 85 ARG A N 1
ATOM 651 C CA . ARG A 1 85 ? -16.566 16.496 3.566 1.00 83.69 85 ARG A CA 1
ATOM 652 C C . ARG A 1 85 ? -16.689 16.759 5.064 1.00 83.69 85 ARG A C 1
ATOM 654 O O . ARG A 1 85 ? -16.200 17.779 5.535 1.00 83.69 85 ARG A O 1
ATOM 661 N N . GLU A 1 86 ? -17.323 15.850 5.796 1.00 78.50 86 GLU A N 1
ATOM 662 C CA . GLU A 1 86 ? -17.546 16.023 7.224 1.00 78.50 86 GLU A CA 1
ATOM 663 C C . GLU A 1 86 ? -16.217 16.058 7.991 1.00 78.50 86 GLU A C 1
ATOM 665 O O . GLU A 1 86 ? -15.309 15.261 7.702 1.00 78.50 86 GLU A O 1
ATOM 670 N N . PRO A 1 87 ? -16.084 16.978 8.961 1.00 77.31 87 PRO A N 1
ATOM 671 C CA . PRO A 1 87 ? -14.926 17.018 9.833 1.00 77.31 87 PRO A CA 1
ATOM 672 C C . PRO A 1 87 ? -14.866 15.739 10.673 1.00 77.31 87 PRO A C 1
ATOM 674 O O . PRO A 1 87 ? -15.864 15.268 11.215 1.00 77.31 87 PRO A O 1
ATOM 677 N N . LEU A 1 88 ? -13.670 15.160 10.774 1.00 79.00 88 LEU A N 1
ATOM 678 C CA . LEU A 1 88 ? -13.437 14.020 11.655 1.00 79.00 88 LEU A CA 1
ATOM 679 C C . LEU A 1 88 ? -13.489 14.469 13.112 1.00 79.00 88 LEU A C 1
ATOM 681 O O . LEU A 1 88 ? -12.978 15.535 13.458 1.00 79.00 88 LEU A O 1
ATOM 685 N N . GLN A 1 89 ? -14.016 13.602 13.974 1.00 84.44 89 GLN A N 1
ATOM 686 C CA . GLN A 1 89 ? -13.808 13.747 15.411 1.00 84.44 89 GLN A CA 1
ATOM 687 C C . GLN A 1 89 ? -12.296 13.711 15.725 1.00 84.44 89 GLN A C 1
ATOM 689 O O . GLN A 1 89 ? -11.559 12.990 15.043 1.00 84.44 89 GLN A O 1
ATOM 694 N N . PRO A 1 90 ? -11.810 14.454 16.737 1.00 82.56 90 PRO A N 1
ATOM 695 C CA . PRO A 1 90 ? -10.373 14.600 17.007 1.00 82.56 90 PRO A CA 1
ATOM 696 C C . PRO A 1 90 ? -9.617 13.282 17.248 1.00 82.56 90 PRO A C 1
ATOM 698 O O . PRO A 1 90 ? -8.418 13.174 16.971 1.00 82.56 90 PRO A O 1
ATOM 701 N N . ASP A 1 91 ? -10.304 12.266 17.762 1.00 87.81 91 ASP A N 1
ATOM 702 C CA . ASP A 1 91 ? -9.763 10.940 18.042 1.00 87.81 91 ASP A CA 1
ATOM 703 C C . ASP A 1 91 ? -9.875 9.978 16.850 1.00 87.81 91 ASP A C 1
ATOM 705 O O . ASP A 1 91 ? -9.311 8.888 16.906 1.00 87.81 91 ASP A O 1
ATOM 709 N N . VAL A 1 92 ? -10.542 10.361 15.759 1.00 86.69 92 VAL A N 1
ATOM 710 C CA . VAL A 1 92 ? -10.784 9.501 14.596 1.00 86.69 92 VAL A CA 1
ATOM 711 C C . VAL A 1 92 ? -9.837 9.851 13.450 1.00 86.69 92 VAL A C 1
ATOM 713 O O . VAL A 1 92 ? -9.713 10.997 13.025 1.00 86.69 92 VAL A O 1
ATOM 716 N N . VAL A 1 93 ? -9.179 8.835 12.898 1.00 86.69 93 VAL A N 1
ATOM 717 C CA . VAL A 1 93 ? -8.206 8.968 11.809 1.00 86.69 93 VAL A CA 1
ATOM 718 C C . VAL A 1 93 ? -8.661 8.160 10.604 1.00 86.69 93 VAL A C 1
ATOM 720 O O . VAL A 1 93 ? -9.021 6.992 10.735 1.00 86.69 93 VAL A O 1
ATOM 723 N N . ARG A 1 94 ? -8.617 8.773 9.418 1.00 88.12 94 ARG A N 1
ATOM 724 C CA . ARG A 1 94 ? -8.852 8.098 8.133 1.00 88.12 94 ARG A CA 1
ATOM 725 C C . ARG A 1 94 ? -7.636 7.277 7.742 1.00 88.12 94 ARG A C 1
ATOM 727 O O . ARG A 1 94 ? -6.500 7.707 7.932 1.00 88.12 94 ARG A O 1
ATOM 734 N N . PHE A 1 95 ? -7.880 6.125 7.142 1.00 85.06 95 PHE A N 1
ATOM 735 C CA . PHE A 1 95 ? -6.825 5.311 6.567 1.00 85.06 95 PHE A CA 1
ATOM 736 C C . PHE A 1 95 ? -7.246 4.747 5.217 1.00 85.06 95 PHE A C 1
ATOM 738 O O . PHE A 1 95 ? -8.413 4.424 4.990 1.00 85.06 95 PHE A O 1
ATOM 745 N N . VAL A 1 96 ? -6.253 4.564 4.354 1.00 86.94 96 VAL A N 1
ATOM 746 C CA . VAL A 1 96 ? -6.346 3.730 3.159 1.00 86.94 96 VAL A CA 1
ATOM 747 C C . VAL A 1 96 ? -5.29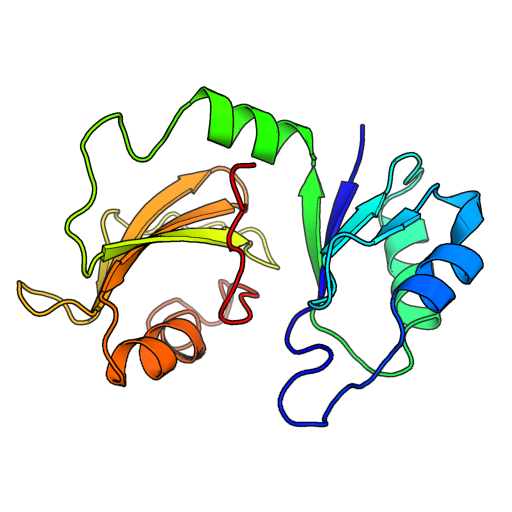3 2.636 3.296 1.00 86.94 96 VAL A C 1
ATOM 749 O O . VAL A 1 96 ? -4.158 2.890 3.685 1.00 86.94 96 VAL A O 1
ATOM 752 N N . SER A 1 97 ? -5.682 1.403 3.017 1.00 83.88 97 SER A N 1
ATOM 753 C CA . SER A 1 97 ? -4.837 0.216 3.054 1.00 83.88 97 SER A CA 1
ATOM 754 C C . SER A 1 97 ? -4.977 -0.545 1.743 1.00 83.88 97 SER A C 1
ATOM 756 O O . SER A 1 97 ? -5.952 -0.374 1.014 1.00 83.88 97 SER A O 1
ATOM 758 N N . ILE A 1 98 ? -4.007 -1.401 1.438 1.00 84.38 98 ILE A N 1
ATOM 759 C CA . ILE A 1 98 ? -3.999 -2.201 0.217 1.00 84.38 98 ILE A CA 1
ATOM 760 C C . ILE A 1 98 ? -3.980 -3.699 0.530 1.00 84.38 98 ILE A C 1
ATOM 762 O O . ILE A 1 98 ? -3.205 -4.207 1.350 1.00 84.38 98 ILE A O 1
ATOM 766 N N . LEU A 1 99 ? -4.826 -4.445 -0.172 1.00 78.25 99 LEU A N 1
ATOM 767 C CA . LEU A 1 99 ? -4.806 -5.896 -0.159 1.00 78.25 99 LEU A CA 1
ATOM 768 C C . LEU A 1 99 ? -3.660 -6.406 -1.049 1.00 78.25 99 LEU A C 1
ATOM 770 O O . LEU A 1 99 ? -3.604 -6.104 -2.244 1.00 78.25 99 LEU A O 1
ATOM 774 N N . ALA A 1 100 ? -2.747 -7.225 -0.511 1.00 71.62 100 ALA A N 1
ATOM 775 C CA . ALA A 1 100 ? -1.687 -7.817 -1.343 1.00 71.62 100 ALA A CA 1
ATOM 776 C C . ALA A 1 100 ? -2.230 -8.794 -2.390 1.00 71.62 100 ALA A C 1
ATOM 778 O O . ALA A 1 100 ? -1.631 -8.977 -3.453 1.00 71.62 100 ALA A O 1
ATOM 779 N N . ARG A 1 101 ? -3.378 -9.408 -2.104 1.00 69.31 101 ARG A N 1
ATOM 780 C CA . ARG A 1 101 ? -4.121 -10.253 -3.035 1.00 69.31 101 ARG A CA 1
ATOM 781 C C . ARG A 1 101 ? -5.489 -9.636 -3.259 1.00 69.31 101 ARG A C 1
ATOM 783 O O . ARG A 1 101 ? -6.092 -9.141 -2.314 1.00 69.31 101 ARG A O 1
ATOM 790 N N . ALA A 1 102 ? -5.963 -9.669 -4.500 1.00 62.94 102 ALA A N 1
ATOM 791 C CA . ALA A 1 102 ? -7.351 -9.330 -4.771 1.00 62.94 102 ALA A CA 1
ATOM 792 C C . ALA A 1 102 ? -8.236 -10.346 -4.037 1.00 62.94 102 ALA A C 1
ATOM 794 O O . ALA A 1 102 ? -8.066 -11.553 -4.228 1.00 62.94 102 ALA A O 1
ATOM 795 N N . SER A 1 103 ? -9.125 -9.873 -3.166 1.00 61.56 103 SER A N 1
ATOM 796 C CA . SER A 1 103 ? -10.139 -10.725 -2.559 1.00 61.56 103 SER A CA 1
ATOM 797 C C . SER A 1 103 ? -11.289 -10.884 -3.549 1.00 61.56 103 SER A C 1
ATOM 799 O O . SER A 1 103 ? -11.824 -9.899 -4.050 1.00 61.56 103 SER A O 1
ATOM 801 N N . GLN A 1 104 ? -11.668 -12.128 -3.843 1.00 57.38 104 GLN A N 1
ATOM 802 C CA . GLN A 1 104 ? -12.854 -12.401 -4.662 1.00 57.38 104 GLN A CA 1
ATOM 803 C C . GLN A 1 104 ? -14.148 -12.176 -3.871 1.00 57.38 104 GLN A C 1
ATOM 805 O O . GLN A 1 104 ? -15.171 -11.841 -4.460 1.00 57.38 104 GLN A O 1
ATOM 810 N N . ASN A 1 105 ? -14.096 -12.266 -2.536 1.00 61.25 105 ASN A N 1
ATOM 811 C CA . ASN A 1 105 ? -15.266 -11.996 -1.708 1.00 61.25 105 ASN A CA 1
ATOM 812 C C . ASN A 1 105 ? -15.256 -10.531 -1.278 1.00 61.25 105 ASN A C 1
ATOM 814 O O . ASN A 1 105 ? -14.262 -10.025 -0.746 1.00 61.25 105 ASN A O 1
ATOM 818 N N . LYS A 1 106 ? -16.389 -9.869 -1.504 1.00 62.78 106 LYS A N 1
ATOM 819 C CA . LYS A 1 106 ? -16.679 -8.546 -0.963 1.00 62.78 106 LYS A CA 1
ATOM 820 C C . LYS A 1 106 ? -17.317 -8.746 0.411 1.00 62.78 106 LYS A C 1
ATOM 822 O O . LYS A 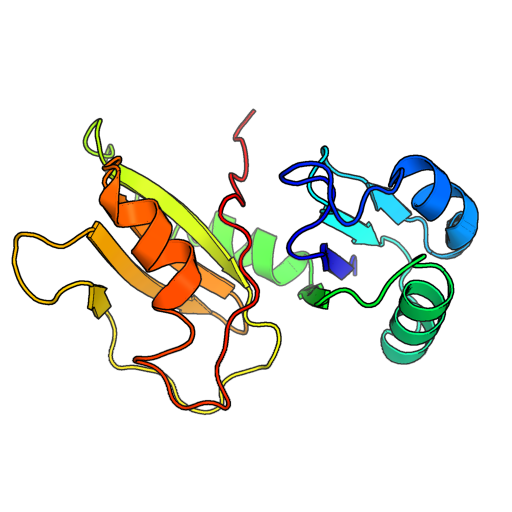1 106 ? -18.389 -9.345 0.469 1.00 62.78 106 LYS A O 1
ATOM 827 N N . PRO A 1 107 ? -16.681 -8.316 1.511 1.00 66.00 107 PRO A N 1
ATOM 828 C CA . PRO A 1 107 ? -17.350 -8.351 2.801 1.00 66.00 107 PRO A CA 1
ATOM 829 C C . PRO A 1 107 ? -18.567 -7.417 2.787 1.00 66.00 107 PRO A C 1
ATOM 831 O O . PRO A 1 107 ? -18.573 -6.408 2.079 1.00 66.00 107 PRO A O 1
ATOM 834 N N . SER A 1 108 ? -19.579 -7.737 3.592 1.00 74.56 108 SER A N 1
ATOM 835 C CA . SER A 1 108 ? -20.672 -6.812 3.887 1.00 74.56 108 SER A CA 1
ATOM 836 C C . SER A 1 108 ? -20.106 -5.617 4.654 1.00 74.56 108 SER A C 1
ATOM 838 O O . SER A 1 108 ? -19.606 -5.769 5.769 1.00 74.56 108 SER A O 1
ATOM 840 N N . LEU A 1 109 ? -20.131 -4.446 4.026 1.00 80.94 109 LEU A N 1
ATOM 841 C CA . LEU A 1 109 ? -19.610 -3.198 4.573 1.00 80.94 10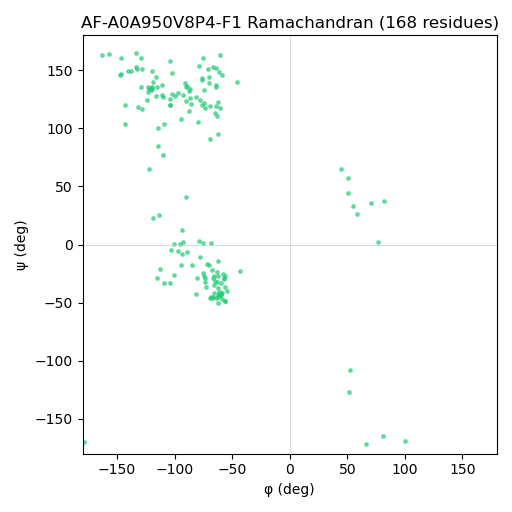9 LEU A CA 1
ATOM 842 C C . LEU A 1 109 ? -20.773 -2.321 5.071 1.00 80.94 109 LEU A C 1
ATOM 844 O O . LEU A 1 109 ? -21.843 -2.363 4.463 1.00 80.94 109 LEU A O 1
ATOM 848 N N . PRO A 1 110 ? -20.578 -1.513 6.132 1.00 86.44 110 PRO A N 1
ATOM 849 C CA . PRO A 1 110 ? -19.335 -1.326 6.886 1.00 86.44 110 PRO A CA 1
ATOM 850 C C . PRO A 1 110 ? -19.045 -2.455 7.894 1.00 86.44 110 PRO A C 1
ATOM 852 O O . PRO A 1 110 ? -19.955 -3.074 8.433 1.00 86.44 110 PRO A O 1
ATOM 855 N N . ILE A 1 111 ? -17.762 -2.675 8.204 1.00 84.94 111 ILE A N 1
ATOM 856 C CA . ILE A 1 111 ? -17.307 -3.608 9.253 1.00 84.94 111 ILE A CA 1
ATOM 857 C C . ILE A 1 111 ? -16.726 -2.803 10.413 1.00 84.94 111 ILE A C 1
ATOM 859 O O . ILE A 1 111 ? -15.819 -2.002 10.198 1.00 84.94 111 ILE A O 1
ATOM 863 N N . ALA A 1 112 ? -17.194 -3.042 11.639 1.00 85.94 112 ALA A N 1
ATOM 864 C CA . ALA A 1 112 ? -16.660 -2.439 12.861 1.00 85.94 112 ALA A CA 1
ATOM 865 C C . ALA A 1 112 ? -15.948 -3.489 13.727 1.00 85.94 112 ALA A C 1
ATOM 867 O O . ALA A 1 112 ? -16.440 -4.606 13.881 1.00 85.94 112 ALA A O 1
ATOM 868 N N . ILE A 1 113 ? -14.786 -3.131 14.277 1.00 80.12 113 ILE A N 1
ATOM 869 C CA . ILE A 1 113 ? -13.920 -4.037 15.034 1.00 80.12 113 ILE A CA 1
ATOM 870 C C . ILE A 1 113 ? -13.483 -3.377 16.353 1.00 80.12 113 ILE A C 1
ATOM 872 O O . ILE A 1 113 ? -12.797 -2.349 16.314 1.00 80.12 113 ILE A O 1
ATOM 876 N N . PRO A 1 114 ? -13.834 -3.964 17.515 1.00 81.06 114 PRO A N 1
ATOM 877 C CA . PRO A 1 114 ? -14.869 -4.991 17.679 1.00 81.06 114 PRO A CA 1
ATOM 878 C C . PRO A 1 114 ? -16.246 -4.467 17.232 1.00 81.06 114 PRO A C 1
ATOM 880 O O . PRO A 1 114 ? -16.437 -3.258 17.083 1.00 81.06 114 PRO A O 1
ATOM 883 N N . ALA A 1 115 ? -17.194 -5.378 17.005 1.00 78.00 115 ALA A N 1
ATOM 884 C CA . ALA A 1 115 ? -18.565 -5.004 16.669 1.00 78.00 115 ALA A CA 1
ATOM 885 C C . ALA A 1 115 ? -19.215 -4.192 17.811 1.00 78.00 115 ALA A C 1
ATOM 887 O O . ALA A 1 115 ? -18.900 -4.396 18.984 1.00 78.00 115 ALA A O 1
ATOM 888 N N . GLY A 1 116 ? -20.126 -3.278 17.463 1.00 76.12 116 GLY A N 1
ATOM 889 C CA . GLY A 1 116 ? -20.824 -2.400 18.411 1.00 76.12 116 GLY A CA 1
ATOM 890 C C . GLY A 1 116 ? -20.254 -0.978 18.498 1.00 76.12 116 GLY A C 1
ATOM 891 O O . GLY A 1 116 ? -19.455 -0.541 17.669 1.00 76.12 116 GLY A O 1
ATOM 892 N N . GLU A 1 117 ? -20.698 -0.218 19.501 1.00 71.81 117 GLU A N 1
ATOM 893 C CA . GLU A 1 117 ? -20.421 1.227 19.619 1.00 71.81 117 GLU A CA 1
ATOM 894 C C . GLU A 1 117 ? -18.980 1.555 20.049 1.00 71.81 117 GLU A C 1
ATOM 896 O O . GLU A 1 117 ? -18.409 2.588 19.675 1.00 71.81 117 GLU A O 1
ATOM 901 N N . LYS A 1 118 ? -18.341 0.633 20.776 1.00 84.00 118 LYS A N 1
ATOM 902 C CA . LYS A 1 118 ? -16.955 0.740 21.264 1.00 84.00 118 LYS A CA 1
ATOM 903 C C . LYS A 1 118 ? -15.940 0.164 20.267 1.00 84.00 118 LYS A C 1
ATOM 905 O O . LYS A 1 118 ? -14.993 -0.519 20.649 1.00 84.00 118 LYS A O 1
ATOM 910 N N . TRP A 1 119 ? -16.152 0.423 18.980 1.00 86.31 119 TRP A N 1
ATOM 911 C CA . TRP A 1 119 ? -15.238 0.010 17.916 1.00 86.31 119 TRP A CA 1
ATOM 912 C C . TRP A 1 119 ? -13.930 0.817 17.954 1.00 86.31 119 TRP A C 1
ATOM 914 O O . TRP A 1 119 ? -13.914 1.984 18.359 1.00 86.31 119 TRP A O 1
ATOM 924 N N . PHE A 1 120 ? -12.842 0.198 17.489 1.00 83.69 120 PHE A N 1
ATOM 925 C CA . PHE A 1 120 ? -11.519 0.810 17.318 1.00 83.69 120 PHE A CA 1
ATOM 926 C C . PHE A 1 120 ? -11.147 1.000 15.852 1.00 83.69 120 PHE A C 1
ATOM 928 O O . PHE A 1 120 ? -10.482 1.976 15.519 1.00 83.69 120 PHE A O 1
ATOM 935 N N . VAL A 1 121 ? -11.584 0.093 14.977 1.00 84.62 121 VAL A N 1
ATOM 936 C CA . VAL A 1 121 ? -11.388 0.179 13.526 1.00 84.62 121 VAL A CA 1
ATOM 937 C C . VAL A 1 121 ? -12.730 -0.022 12.842 1.00 84.62 121 VAL A C 1
ATOM 939 O O . VAL A 1 121 ? -13.481 -0.928 13.196 1.00 84.62 121 VAL A O 1
ATOM 942 N N . ARG A 1 122 ? -13.034 0.809 11.849 1.00 87.38 122 ARG A N 1
ATOM 943 C CA . ARG A 1 122 ? -14.203 0.662 10.993 1.00 87.38 122 ARG A CA 1
ATOM 944 C C . ARG A 1 122 ? -13.777 0.719 9.535 1.00 87.38 122 ARG A C 1
ATOM 946 O O . ARG A 1 122 ? -13.284 1.7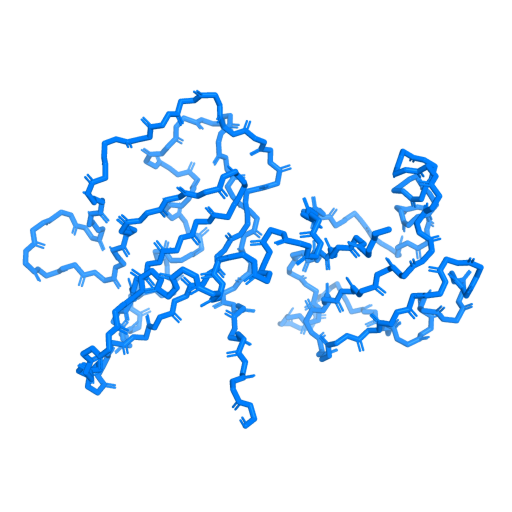43 9.072 1.00 87.38 122 ARG A O 1
ATOM 953 N N . VAL A 1 123 ? -13.983 -0.373 8.810 1.00 87.06 123 VAL A N 1
ATOM 954 C CA . VAL A 1 123 ? -13.833 -0.408 7.355 1.00 87.06 123 VAL A CA 1
ATOM 955 C C . VAL A 1 123 ? -15.151 0.040 6.747 1.00 87.06 123 VAL A C 1
ATOM 957 O O . VAL A 1 123 ? -16.186 -0.569 7.012 1.00 87.06 123 VAL A O 1
ATOM 960 N N . ILE A 1 124 ? -15.121 1.111 5.961 1.00 89.75 124 ILE A N 1
ATOM 961 C CA . ILE A 1 124 ? -16.337 1.708 5.389 1.00 89.75 124 ILE A CA 1
ATOM 962 C C . ILE A 1 124 ? -16.538 1.304 3.931 1.00 89.75 124 ILE A C 1
ATOM 964 O O . ILE A 1 124 ? -17.668 1.263 3.459 1.00 89.75 124 ILE A O 1
ATOM 968 N N . GLY A 1 125 ? -15.454 0.980 3.226 1.00 87.44 125 GLY A N 1
ATOM 969 C CA . GLY A 1 125 ? -15.502 0.707 1.801 1.00 87.44 125 GLY A CA 1
ATOM 970 C C . GLY A 1 125 ? -14.267 -0.016 1.285 1.00 87.44 125 GLY A C 1
ATOM 971 O O . GLY A 1 125 ? -13.208 -0.052 1.923 1.00 87.44 125 GLY A O 1
ATOM 972 N N . SER A 1 126 ? -14.408 -0.585 0.094 1.00 86.25 126 SER A N 1
ATOM 973 C CA . SER A 1 126 ? -13.292 -1.088 -0.692 1.00 86.25 126 SER A CA 1
ATOM 974 C C . SER A 1 126 ? -13.498 -0.776 -2.169 1.00 86.25 126 SER A C 1
ATOM 976 O O . SER A 1 126 ? -14.624 -0.697 -2.663 1.00 86.25 126 SER A O 1
ATOM 978 N N . LYS A 1 127 ? -12.387 -0.584 -2.875 1.00 85.19 127 LYS A N 1
ATOM 979 C CA . LYS A 1 127 ? -12.347 -0.369 -4.314 1.00 85.19 127 LYS A CA 1
ATOM 980 C C . LYS A 1 127 ? -11.128 -1.062 -4.891 1.00 85.19 127 LYS A C 1
ATOM 982 O O . LYS A 1 127 ? -10.005 -0.771 -4.491 1.00 85.19 127 LYS A O 1
ATOM 987 N N . ASP A 1 128 ? -11.352 -1.994 -5.809 1.00 83.69 128 ASP A N 1
ATOM 988 C CA . ASP A 1 128 ? -10.306 -2.862 -6.349 1.00 83.69 128 ASP A CA 1
ATOM 989 C C . ASP A 1 128 ? -9.526 -3.561 -5.220 1.00 83.69 128 ASP A C 1
ATOM 991 O O . ASP A 1 128 ? -10.052 -4.445 -4.545 1.00 83.69 128 ASP A O 1
ATOM 995 N N . ARG A 1 129 ? -8.275 -3.157 -4.983 1.00 82.12 129 ARG A N 1
ATOM 996 C CA . ARG A 1 129 ? -7.437 -3.661 -3.882 1.00 82.12 129 ARG A CA 1
ATOM 997 C C . ARG A 1 129 ? -7.319 -2.689 -2.715 1.00 82.12 129 ARG A C 1
ATOM 999 O O . ARG A 1 129 ? -6.675 -3.023 -1.725 1.00 82.12 129 ARG A O 1
ATOM 1006 N N . LEU A 1 130 ? -7.880 -1.494 -2.837 1.00 86.50 130 LEU A N 1
ATOM 1007 C CA . LEU A 1 130 ? -7.838 -0.459 -1.821 1.00 86.50 130 LEU A CA 1
ATOM 1008 C C . LEU A 1 130 ? -8.992 -0.668 -0.845 1.00 86.50 130 LEU A C 1
ATOM 1010 O O . LEU A 1 130 ? -10.132 -0.903 -1.236 1.00 86.50 130 LEU A O 1
ATOM 1014 N N . VAL A 1 131 ? -8.689 -0.582 0.439 1.00 86.75 131 VAL A N 1
ATOM 1015 C CA . VAL A 1 131 ? -9.646 -0.659 1.539 1.00 86.75 131 VAL A CA 1
ATOM 1016 C C . VAL A 1 131 ? -9.494 0.611 2.341 1.00 86.75 131 VAL A C 1
ATOM 1018 O O . VAL A 1 131 ? -8.378 0.990 2.685 1.00 86.75 131 VAL A O 1
ATOM 1021 N N . PHE A 1 132 ? -10.597 1.270 2.645 1.00 88.12 132 PHE A N 1
ATOM 1022 C CA . PHE A 1 132 ? -10.567 2.547 3.332 1.00 88.12 132 PHE A CA 1
ATOM 1023 C C . PHE A 1 132 ? -11.560 2.559 4.486 1.00 88.12 132 PHE A C 1
ATOM 1025 O O . PHE A 1 132 ? -12.560 1.832 4.512 1.00 88.12 132 PHE A O 1
ATOM 1032 N N . GLY A 1 133 ? -11.230 3.346 5.498 1.00 89.75 133 GLY A N 1
ATOM 1033 C CA . GLY A 1 133 ? -11.934 3.318 6.763 1.00 89.75 133 GLY A CA 1
ATOM 1034 C C . GLY A 1 133 ? -11.401 4.333 7.749 1.00 89.75 133 GLY A C 1
ATOM 1035 O O . GLY A 1 133 ? -10.591 5.201 7.422 1.00 89.75 133 GLY A O 1
ATOM 1036 N N . VAL A 1 134 ? -11.873 4.205 8.977 1.00 89.12 134 VAL A N 1
ATOM 1037 C CA . VAL A 1 134 ? -11.479 5.058 10.086 1.00 89.12 134 VAL A CA 1
ATOM 1038 C C . VAL A 1 134 ? -11.045 4.228 11.284 1.00 89.12 134 VAL A C 1
ATOM 1040 O O . VAL A 1 134 ? -11.514 3.107 11.480 1.00 89.12 134 VAL A O 1
ATOM 1043 N N . TYR A 1 135 ? -10.153 4.768 12.102 1.00 87.94 135 TYR A N 1
ATOM 1044 C CA . TYR A 1 135 ? -9.778 4.171 13.376 1.00 87.94 135 TYR A CA 1
ATOM 1045 C C . TYR A 1 135 ? -9.757 5.215 14.488 1.00 87.94 135 TYR A C 1
ATOM 1047 O O . TYR A 1 135 ? -9.516 6.391 14.227 1.00 87.94 135 TYR A O 1
ATOM 1055 N N . ARG A 1 136 ? -9.980 4.788 15.731 1.00 86.56 136 ARG A N 1
ATOM 1056 C CA . ARG A 1 136 ? -9.850 5.647 16.914 1.00 86.56 136 ARG A CA 1
ATOM 1057 C C . ARG A 1 136 ? -8.427 5.606 17.457 1.00 86.56 136 ARG A C 1
ATOM 1059 O O . ARG A 1 136 ? -7.836 4.529 17.554 1.00 86.56 136 ARG A O 1
ATOM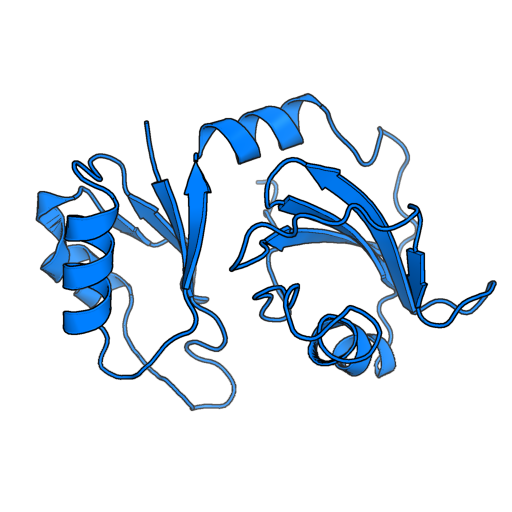 1066 N N . ARG A 1 137 ? -7.859 6.750 17.831 1.00 82.50 137 ARG A N 1
ATOM 1067 C CA . ARG A 1 137 ? -6.547 6.860 18.484 1.00 82.50 137 ARG A CA 1
ATOM 1068 C C . ARG A 1 137 ? -6.640 6.294 19.897 1.00 82.50 137 ARG A C 1
ATOM 1070 O O . ARG A 1 137 ? -6.963 6.991 20.848 1.00 82.50 137 ARG A O 1
ATOM 1077 N N . HIS A 1 138 ? -6.371 5.002 20.018 1.00 81.69 138 HIS A N 1
ATOM 1078 C CA . HIS A 1 138 ? -6.409 4.277 21.278 1.00 81.69 138 HIS A CA 1
ATOM 1079 C C . HIS A 1 138 ? -5.340 3.180 21.261 1.00 81.69 138 HIS A C 1
ATOM 1081 O O . HIS A 1 138 ? -5.084 2.588 20.213 1.00 81.69 138 HIS A O 1
ATOM 1087 N N . MET A 1 139 ? -4.723 2.863 22.405 1.00 71.88 139 MET A N 1
ATOM 1088 C CA . MET A 1 139 ? -3.616 1.887 22.461 1.00 71.88 139 MET A CA 1
ATOM 1089 C C . MET A 1 139 ? -3.995 0.518 21.878 1.00 71.88 139 MET A C 1
ATOM 1091 O O . MET A 1 139 ? -3.202 -0.120 21.190 1.00 71.88 139 MET A O 1
ATOM 1095 N N . ARG A 1 140 ? -5.247 0.090 22.087 1.00 72.88 140 ARG A N 1
ATOM 1096 C CA . ARG A 1 140 ? -5.770 -1.182 21.555 1.00 72.88 140 ARG A CA 1
ATOM 1097 C C . ARG A 1 140 ? -5.897 -1.199 20.028 1.00 72.88 140 ARG A C 1
ATOM 1099 O O . ARG A 1 140 ? -5.891 -2.273 19.437 1.00 72.88 140 ARG A O 1
ATOM 1106 N N . THR A 1 141 ? -5.975 -0.039 19.379 1.00 67.31 141 THR A N 1
ATOM 1107 C CA . THR A 1 141 ? -6.149 0.076 17.925 1.00 67.31 141 THR A CA 1
ATOM 1108 C C . THR A 1 141 ? -4.977 -0.516 17.149 1.00 67.31 141 THR A C 1
ATOM 1110 O O . THR A 1 141 ? -5.189 -1.090 16.085 1.00 67.31 141 THR A O 1
ATOM 1113 N N . ILE A 1 142 ? -3.755 -0.452 17.691 1.00 65.00 142 ILE A N 1
ATOM 1114 C CA . ILE A 1 142 ? -2.558 -1.021 17.051 1.00 65.00 142 ILE A CA 1
ATOM 1115 C C . ILE A 1 142 ? -2.720 -2.534 16.849 1.00 65.00 142 ILE A C 1
ATOM 1117 O O . ILE A 1 142 ? -2.454 -3.033 15.754 1.00 65.00 142 ILE A O 1
ATOM 1121 N N . GLY A 1 143 ? -3.232 -3.240 17.865 1.00 61.97 143 GLY A N 1
ATOM 1122 C CA . GLY A 1 143 ? -3.542 -4.668 17.770 1.00 61.97 143 GLY A CA 1
ATOM 1123 C C . GLY A 1 143 ? -4.559 -4.949 16.665 1.00 61.97 143 GLY A C 1
ATOM 1124 O O . GLY A 1 143 ? -4.361 -5.840 15.849 1.00 61.97 143 GLY A O 1
ATOM 1125 N N . TYR A 1 144 ? -5.591 -4.112 16.529 1.00 63.81 144 TYR A N 1
ATOM 1126 C CA . TYR A 1 144 ? -6.598 -4.312 15.489 1.00 63.81 144 TYR A CA 1
ATOM 1127 C C . TYR A 1 144 ? -6.112 -3.969 14.069 1.00 63.81 144 TYR A C 1
ATOM 1129 O O . TYR A 1 144 ? -6.513 -4.624 13.106 1.00 63.81 144 TYR A O 1
ATOM 1137 N N . LEU A 1 145 ? -5.227 -2.991 13.901 1.00 62.22 145 LEU A N 1
ATOM 1138 C CA . LEU A 1 145 ? -4.644 -2.676 12.592 1.00 62.22 145 LEU A CA 1
ATOM 1139 C C . LEU A 1 145 ? -3.613 -3.733 12.146 1.00 62.22 145 LEU A C 1
ATOM 1141 O O . LEU A 1 145 ? -3.453 -3.967 10.946 1.00 62.22 145 LEU A O 1
ATOM 1145 N N . GLY A 1 146 ? -2.936 -4.390 13.097 1.00 52.91 146 GLY A N 1
ATOM 1146 C CA . GLY A 1 146 ? -1.981 -5.476 12.850 1.00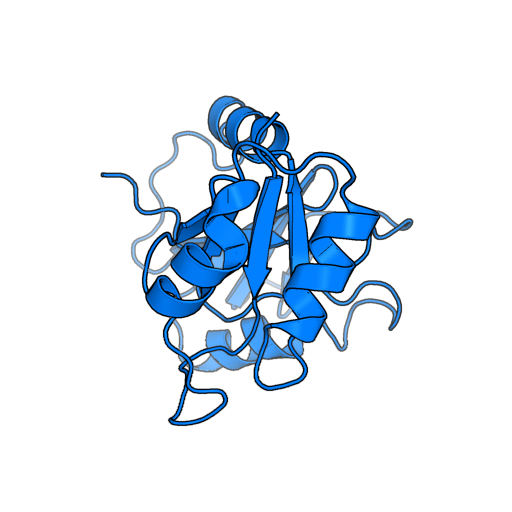 52.91 146 GLY A CA 1
ATOM 1147 C C . GLY A 1 146 ? -2.625 -6.855 12.636 1.00 52.91 146 GLY A C 1
ATOM 1148 O O . GLY A 1 146 ? -2.225 -7.567 11.702 1.00 52.91 146 GLY A O 1
ATOM 1149 N N . ASP A 1 147 ? -3.636 -7.191 13.453 1.00 42.09 147 ASP A N 1
ATOM 1150 C CA . ASP A 1 147 ? -4.228 -8.535 13.562 1.00 42.09 147 ASP A CA 1
ATOM 1151 C C . ASP A 1 147 ? -5.590 -8.700 12.862 1.00 42.09 147 ASP A C 1
ATOM 1153 O O . ASP A 1 147 ? -5.846 -9.761 12.289 1.00 42.09 147 ASP A O 1
ATOM 1157 N N . SER A 1 148 ? -6.459 -7.680 12.799 1.00 41.00 148 SER A N 1
ATOM 1158 C CA . SER A 1 148 ? -7.856 -7.857 12.309 1.00 41.00 148 SER A CA 1
ATOM 1159 C C . SER A 1 148 ? -8.024 -7.934 10.798 1.00 41.00 148 SER A C 1
ATOM 1161 O O . SER A 1 148 ? -9.134 -8.044 10.288 1.00 41.00 148 SER A O 1
ATOM 1163 N N . ILE A 1 149 ? -6.926 -7.900 10.060 1.00 40.41 149 ILE A N 1
ATOM 1164 C CA . ILE A 1 149 ? -6.919 -8.258 8.645 1.00 40.41 149 ILE A CA 1
ATOM 1165 C C . ILE A 1 149 ? -6.554 -9.750 8.459 1.00 40.41 149 ILE A C 1
ATOM 1167 O O . ILE A 1 149 ? -6.652 -10.294 7.359 1.00 40.41 149 ILE A O 1
ATOM 1171 N N . ASN A 1 150 ? -6.143 -10.443 9.528 1.00 33.84 150 ASN A N 1
ATOM 1172 C CA . ASN A 1 150 ? -5.643 -11.816 9.475 1.00 33.84 150 ASN A CA 1
ATOM 1173 C C . ASN A 1 150 ? -6.526 -12.872 10.161 1.00 33.84 150 ASN A C 1
ATOM 1175 O O . ASN A 1 150 ? -6.344 -14.046 9.823 1.00 33.84 150 ASN A O 1
ATOM 1179 N N . SER A 1 151 ? -7.424 -12.509 11.089 1.00 33.78 151 SER A N 1
ATOM 1180 C CA . SER A 1 151 ? -8.186 -13.482 11.901 1.00 33.78 151 SER A CA 1
ATOM 1181 C C . SER A 1 151 ? -9.705 -13.495 11.681 1.00 33.78 151 SER A C 1
ATOM 1183 O O . SER A 1 151 ? -10.298 -14.562 11.798 1.00 33.78 151 SER A O 1
ATOM 1185 N N . SER A 1 152 ? -10.338 -12.381 11.298 1.00 35.22 152 SER A N 1
ATOM 1186 C CA . SER A 1 152 ? -11.796 -12.306 11.043 1.00 35.22 152 SER A CA 1
ATOM 1187 C C . SER A 1 152 ? -12.176 -12.348 9.557 1.00 35.22 152 SER A C 1
ATOM 1189 O O . SER A 1 152 ? -13.351 -12.292 9.207 1.00 35.22 152 SER A O 1
ATOM 1191 N N . VAL A 1 153 ? -11.181 -12.450 8.673 1.00 34.78 153 VAL A N 1
ATOM 1192 C CA . VAL A 1 153 ? -11.342 -12.531 7.217 1.00 34.78 153 VAL A CA 1
ATOM 1193 C C . VAL A 1 153 ? -10.683 -13.838 6.753 1.00 34.78 153 VAL A C 1
ATOM 1195 O O . VAL A 1 153 ? -9.572 -14.126 7.212 1.00 34.78 153 VAL A O 1
ATOM 1198 N N . PRO A 1 154 ? -11.319 -14.655 5.881 1.00 29.05 154 PRO A N 1
ATOM 1199 C CA . PRO A 1 154 ? -10.757 -15.926 5.425 1.00 29.05 154 PRO A CA 1
ATOM 1200 C C . PRO A 1 154 ? -9.281 -15.797 5.029 1.00 29.05 154 PRO A C 1
ATOM 1202 O O . PRO A 1 154 ? -8.895 -14.825 4.378 1.00 29.05 154 PRO A O 1
ATOM 1205 N N . ARG A 1 155 ? -8.456 -16.798 5.385 1.00 30.94 155 ARG A N 1
ATOM 1206 C CA . ARG A 1 155 ? -6.980 -16.861 5.211 1.00 30.94 155 ARG A CA 1
ATOM 1207 C C . ARG A 1 155 ? -6.461 -16.375 3.839 1.00 30.94 155 ARG A C 1
ATOM 1209 O O . ARG A 1 155 ? -5.300 -15.981 3.732 1.00 30.94 155 ARG A O 1
ATOM 1216 N N . GLN A 1 156 ? -7.307 -16.388 2.808 1.00 30.94 156 GLN A N 1
ATOM 1217 C CA . GLN A 1 156 ? -7.055 -15.929 1.438 1.00 30.94 156 GLN A CA 1
ATOM 1218 C C . GLN A 1 156 ? -7.104 -14.401 1.210 1.00 30.94 156 GLN A C 1
ATOM 1220 O O . GLN A 1 156 ? -6.661 -13.962 0.152 1.00 30.94 156 GLN A O 1
ATOM 1225 N N . GLN A 1 157 ? -7.574 -13.581 2.161 1.00 33.94 157 GLN A N 1
ATOM 1226 C CA . GLN A 1 157 ? -7.865 -12.141 1.955 1.00 33.94 157 GLN A CA 1
ATOM 1227 C C . GLN A 1 157 ? -7.042 -11.195 2.845 1.00 33.94 157 GLN A C 1
ATOM 1229 O O . GLN A 1 157 ? -7.410 -10.049 3.097 1.00 33.94 157 GLN A O 1
ATOM 1234 N N . ARG A 1 158 ? -5.895 -11.675 3.322 1.00 40.78 158 ARG A N 1
ATOM 1235 C CA . ARG A 1 158 ? -4.996 -10.917 4.196 1.00 40.78 158 ARG A CA 1
ATOM 1236 C C . ARG A 1 158 ? -4.454 -9.672 3.476 1.00 40.78 158 ARG A C 1
ATOM 1238 O O . ARG A 1 158 ? -3.629 -9.785 2.566 1.00 40.78 158 ARG A O 1
ATOM 1245 N N . ALA A 1 159 ? -4.877 -8.481 3.895 1.00 38.47 159 ALA A N 1
ATOM 1246 C CA . ALA A 1 159 ? -4.252 -7.223 3.500 1.00 38.47 159 ALA A CA 1
ATOM 1247 C C . ALA A 1 159 ? -2.835 -7.070 4.050 1.00 38.47 159 ALA A C 1
ATOM 1249 O O . A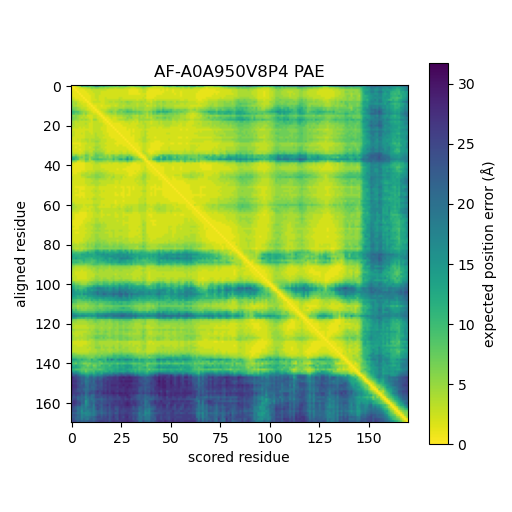LA A 1 159 ? -2.448 -7.586 5.105 1.00 38.47 159 ALA A O 1
ATOM 1250 N N . VAL A 1 160 ? -2.051 -6.303 3.309 1.00 38.56 160 VAL A N 1
ATOM 1251 C CA . VAL A 1 160 ? -0.675 -5.973 3.641 1.00 38.56 160 VAL A CA 1
ATOM 1252 C C . VAL A 1 160 ? -0.668 -4.498 4.010 1.00 38.56 160 VAL A C 1
ATOM 1254 O O . VAL A 1 160 ? -0.278 -3.644 3.233 1.00 38.56 160 VAL A O 1
ATOM 1257 N N . GLY A 1 161 ? -1.138 -4.218 5.226 1.00 34.50 161 GLY A N 1
ATOM 1258 C CA . GLY A 1 161 ? -0.936 -2.940 5.900 1.00 34.50 161 GLY A CA 1
ATOM 1259 C C . GLY A 1 161 ? 0.128 -3.102 6.983 1.00 34.50 161 GLY A C 1
ATOM 1260 O O . GLY A 1 161 ? -0.005 -3.946 7.869 1.00 34.50 161 GLY A O 1
ATOM 1261 N N . ALA A 1 162 ? 1.222 -2.349 6.881 1.00 30.72 162 ALA A N 1
ATOM 1262 C CA . ALA A 1 162 ? 1.901 -1.831 8.068 1.00 30.72 162 ALA A CA 1
ATOM 1263 C C . ALA A 1 162 ? 1.043 -0.663 8.611 1.00 30.72 162 ALA A C 1
ATOM 1265 O O . ALA A 1 162 ? 0.217 -0.145 7.858 1.00 30.72 162 ALA A O 1
ATOM 1266 N N . PRO A 1 163 ? 1.186 -0.242 9.878 1.00 34.56 163 PRO A N 1
ATOM 1267 C CA . PRO A 1 163 ? 0.182 0.588 10.548 1.00 34.56 163 PRO A CA 1
ATOM 1268 C C . PRO A 1 163 ? 0.040 2.025 10.019 1.00 34.56 163 PRO A C 1
ATOM 1270 O O . PRO A 1 163 ? -0.794 2.757 10.535 1.00 34.56 163 PRO A O 1
ATOM 1273 N N . PHE A 1 164 ? 0.784 2.447 8.993 1.00 34.62 164 PHE A N 1
ATOM 1274 C CA . PHE A 1 164 ? 0.703 3.814 8.487 1.00 34.62 164 PHE A CA 1
ATOM 1275 C C . PHE A 1 164 ? 0.843 3.879 6.964 1.00 34.62 164 PHE A C 1
ATOM 1277 O O . PHE A 1 164 ? 1.942 3.814 6.426 1.00 34.62 164 PHE A O 1
ATOM 1284 N N . PHE A 1 165 ? -0.288 4.086 6.289 1.00 35.19 165 PHE A N 1
ATOM 1285 C CA . PHE A 1 165 ? -0.352 4.917 5.089 1.00 35.19 165 PHE A CA 1
ATOM 1286 C C . PHE A 1 165 ? -1.214 6.128 5.434 1.00 35.19 165 PHE A C 1
ATOM 1288 O O . PHE A 1 165 ? -2.425 6.136 5.228 1.00 35.19 165 PHE A O 1
ATOM 1295 N N . GLN A 1 166 ? -0.582 7.139 6.029 1.00 33.38 166 GLN A N 1
ATOM 1296 C CA . GLN A 1 166 ? -1.100 8.496 5.942 1.00 33.38 166 GLN A CA 1
ATOM 1297 C C . GLN A 1 166 ? -0.668 9.021 4.575 1.00 33.38 166 GLN A C 1
ATOM 1299 O O . GLN A 1 166 ? 0.507 9.309 4.357 1.00 33.38 166 GLN A O 1
ATOM 1304 N N . LEU A 1 167 ? -1.608 9.107 3.633 1.00 28.38 167 LEU A N 1
ATOM 1305 C CA . LEU A 1 167 ? -1.498 10.109 2.579 1.00 28.38 167 LEU A CA 1
ATOM 1306 C C . LEU A 1 167 ? -1.537 11.454 3.309 1.00 28.38 167 LEU A C 1
ATOM 1308 O O . LEU A 1 167 ? -2.604 11.923 3.699 1.00 28.38 167 LEU A O 1
ATOM 1312 N N . TYR A 1 168 ? -0.361 12.005 3.609 1.00 23.11 168 TYR A N 1
ATOM 1313 C CA . TYR A 1 168 ? -0.259 13.377 4.073 1.00 23.11 168 TYR A CA 1
ATOM 1314 C C . TYR A 1 168 ? -0.827 14.258 2.959 1.00 23.11 168 TYR A C 1
ATOM 1316 O O . TYR A 1 168 ? -0.310 14.259 1.842 1.00 23.11 168 TYR A O 1
ATOM 1324 N N . ARG A 1 169 ? -1.913 14.977 3.261 1.00 21.66 169 ARG A N 1
ATOM 1325 C CA . ARG A 1 169 ? -2.191 16.232 2.567 1.00 21.66 169 ARG A CA 1
ATOM 1326 C C . ARG A 1 169 ? -1.046 17.173 2.930 1.00 21.66 169 ARG A C 1
ATOM 1328 O O . ARG A 1 169 ? -0.823 17.402 4.120 1.00 21.66 169 ARG A O 1
ATOM 1335 N N . TYR A 1 170 ? -0.305 17.616 1.921 1.00 24.06 170 TYR A N 1
ATOM 1336 C CA . TYR A 1 170 ? 0.405 18.886 2.008 1.00 24.06 170 TYR A CA 1
ATOM 1337 C C . TYR A 1 170 ? -0.621 20.017 1.961 1.00 24.06 170 TYR A C 1
ATOM 1339 O O . TYR A 1 170 ? -1.643 19.836 1.254 1.00 24.06 170 TYR A O 1
#